Protein AF-A0A2A2PWR4-F1 (afdb_monomer_lite)

Structure (mmCIF, N/CA/C/O backbone):
data_AF-A0A2A2PWR4-F1
#
_entry.id   AF-A0A2A2PWR4-F1
#
loop_
_atom_site.group_PDB
_atom_site.id
_atom_site.type_symbol
_atom_site.label_atom_id
_atom_site.label_alt_id
_atom_site.label_comp_id
_atom_site.label_asym_id
_atom_site.label_entity_id
_atom_site.label_seq_id
_atom_site.pdbx_PDB_ins_code
_atom_site.Cartn_x
_atom_site.Cartn_y
_atom_site.Cartn_z
_atom_site.occupancy
_atom_site.B_iso_or_equiv
_atom_site.auth_seq_id
_atom_site.auth_comp_id
_atom_site.auth_asym_id
_atom_site.auth_atom_id
_atom_site.pdbx_PDB_model_num
ATOM 1 N N . MET A 1 1 ? 47.909 5.277 29.082 1.00 55.09 1 MET A N 1
ATOM 2 C CA . MET A 1 1 ? 46.905 6.034 28.297 1.00 55.09 1 MET A CA 1
ATOM 3 C C . MET A 1 1 ? 45.888 6.622 29.261 1.00 55.09 1 MET A C 1
ATOM 5 O O . MET A 1 1 ? 45.227 5.854 29.955 1.00 55.09 1 MET A O 1
ATOM 9 N N . ASP A 1 2 ? 45.837 7.948 29.361 1.00 70.75 2 ASP A N 1
ATOM 10 C CA . ASP A 1 2 ? 45.059 8.662 30.377 1.00 70.75 2 ASP A CA 1
ATOM 11 C C . ASP A 1 2 ? 43.539 8.445 30.198 1.00 70.75 2 ASP A C 1
ATOM 13 O O . ASP A 1 2 ? 43.036 8.308 29.076 1.00 70.75 2 ASP A O 1
ATOM 17 N N . ARG A 1 3 ? 42.789 8.383 31.306 1.00 67.62 3 ARG A N 1
ATOM 18 C CA . ARG A 1 3 ? 41.340 8.087 31.333 1.00 67.62 3 ARG A CA 1
ATOM 19 C C . ARG A 1 3 ? 40.550 9.124 30.524 1.00 67.62 3 ARG A C 1
ATOM 21 O O . ARG A 1 3 ? 39.576 8.781 29.856 1.00 67.62 3 ARG A O 1
ATOM 28 N N . LYS A 1 4 ? 41.042 10.369 30.500 1.00 65.88 4 LYS A N 1
ATOM 29 C CA . LYS A 1 4 ? 40.524 11.474 29.678 1.00 65.88 4 LYS A CA 1
ATOM 30 C C . LYS A 1 4 ? 40.674 11.219 28.174 1.00 65.88 4 LYS A C 1
ATOM 32 O O . LYS A 1 4 ? 39.777 11.569 27.411 1.00 65.88 4 LYS A O 1
ATOM 37 N N . THR A 1 5 ? 41.759 10.580 27.737 1.00 68.81 5 THR A N 1
ATOM 38 C CA . THR A 1 5 ? 42.007 10.276 26.317 1.00 68.81 5 THR A CA 1
ATOM 39 C C . THR A 1 5 ? 41.080 9.169 25.813 1.00 68.81 5 THR A C 1
ATOM 41 O O . THR A 1 5 ? 40.539 9.281 24.717 1.00 68.81 5 THR A O 1
ATOM 44 N N . LYS A 1 6 ? 40.814 8.144 26.638 1.00 67.56 6 LYS A N 1
ATOM 45 C CA . LYS A 1 6 ? 39.838 7.081 26.326 1.00 67.56 6 LYS A CA 1
ATOM 46 C C . LYS A 1 6 ? 38.408 7.617 26.216 1.00 67.56 6 LYS A C 1
ATOM 48 O O . LYS A 1 6 ? 37.675 7.203 25.326 1.00 67.56 6 LYS A O 1
ATOM 53 N N . PHE A 1 7 ? 38.032 8.564 27.077 1.00 72.44 7 PHE A N 1
ATOM 54 C CA . PHE A 1 7 ? 36.704 9.185 27.045 1.00 72.44 7 PHE A CA 1
ATOM 55 C C . PHE A 1 7 ? 36.505 10.061 25.798 1.00 72.44 7 PHE A C 1
ATOM 57 O O . PHE A 1 7 ? 35.487 9.950 25.123 1.00 72.44 7 PHE A O 1
ATOM 64 N N . LYS A 1 8 ? 37.511 10.865 25.424 1.00 72.62 8 LYS A N 1
ATOM 65 C CA . LYS A 1 8 ? 37.483 11.669 24.188 1.00 72.62 8 LYS A CA 1
ATOM 66 C C . LYS A 1 8 ? 37.430 10.803 22.927 1.00 72.62 8 LYS A C 1
ATOM 68 O O . LYS A 1 8 ? 36.664 11.110 22.020 1.00 72.62 8 LYS A O 1
ATOM 73 N N . ALA A 1 9 ? 38.194 9.710 22.892 1.00 73.00 9 ALA A N 1
ATOM 74 C CA . ALA A 1 9 ? 38.147 8.749 21.792 1.00 73.00 9 ALA A CA 1
ATOM 75 C C . ALA A 1 9 ? 36.782 8.044 21.707 1.00 73.00 9 ALA A C 1
ATOM 77 O O . ALA A 1 9 ? 36.242 7.907 20.615 1.00 73.00 9 ALA A O 1
ATOM 78 N N . GLY A 1 10 ? 36.186 7.673 22.847 1.00 71.88 10 GLY A N 1
ATOM 79 C CA . GLY A 1 10 ? 34.841 7.094 22.910 1.00 71.88 10 GLY A CA 1
ATOM 80 C C . GLY A 1 10 ? 33.745 8.052 22.433 1.00 71.88 10 GLY A C 1
ATOM 81 O O . GLY A 1 10 ? 32.892 7.646 21.649 1.00 71.88 10 GLY A O 1
ATOM 82 N N . CYS A 1 11 ? 33.797 9.330 22.825 1.00 77.06 11 CYS A N 1
ATOM 83 C CA . CYS A 1 11 ? 32.886 10.358 22.308 1.00 77.06 11 CYS A CA 1
ATOM 84 C C . CYS A 1 11 ? 33.075 10.603 20.806 1.00 77.06 11 CYS A C 1
ATOM 86 O O . CYS A 1 11 ? 32.087 10.751 20.095 1.00 77.06 11 CYS A O 1
ATOM 88 N N . GLY A 1 12 ? 34.319 10.613 20.314 1.00 72.31 12 GLY A N 1
ATOM 89 C CA . GLY A 1 12 ? 34.607 10.744 18.884 1.00 72.31 12 GLY A CA 1
ATOM 90 C C . GLY A 1 12 ? 34.059 9.570 18.072 1.00 72.31 12 GLY A C 1
ATOM 91 O O . GLY A 1 12 ? 33.421 9.778 17.044 1.00 72.31 12 GLY A O 1
ATOM 92 N N . LEU A 1 13 ? 34.227 8.342 18.569 1.00 77.31 13 LEU A N 1
ATOM 93 C CA . LEU A 1 13 ? 33.687 7.147 17.923 1.00 77.31 13 LEU A CA 1
ATOM 94 C C . LEU A 1 13 ? 32.150 7.168 17.913 1.00 77.31 13 LEU A C 1
ATOM 96 O O . LEU A 1 13 ? 31.539 6.992 16.864 1.00 77.31 13 LEU A O 1
ATOM 100 N N . LEU A 1 14 ? 31.523 7.453 19.060 1.00 81.31 14 LEU A N 1
ATOM 101 C CA . LEU A 1 14 ? 30.065 7.575 19.172 1.00 81.31 14 LEU A CA 1
ATOM 102 C C . LEU A 1 14 ? 29.501 8.669 18.264 1.00 81.31 14 LEU A C 1
ATOM 104 O O . LEU A 1 14 ? 28.438 8.475 17.683 1.00 81.31 14 LEU A O 1
ATOM 108 N N . ALA A 1 15 ? 30.207 9.789 18.101 1.00 80.12 15 ALA A N 1
ATOM 109 C CA . ALA A 1 15 ? 29.786 10.855 17.201 1.00 80.12 15 ALA A CA 1
ATOM 110 C C . ALA A 1 15 ? 29.808 10.405 15.732 1.00 80.12 15 ALA A C 1
ATOM 112 O O . ALA A 1 15 ? 28.840 10.641 15.011 1.00 80.12 15 ALA A O 1
ATOM 113 N N . VAL A 1 16 ? 30.863 9.713 15.287 1.00 82.69 16 VAL A N 1
ATOM 114 C CA . VAL A 1 16 ? 30.974 9.232 13.898 1.00 82.69 16 VAL A CA 1
ATOM 115 C C . VAL A 1 16 ? 29.938 8.145 13.604 1.00 82.69 16 VAL A C 1
ATOM 117 O O . VAL A 1 16 ? 29.199 8.253 12.627 1.00 82.69 16 VAL A O 1
ATOM 120 N N . PHE A 1 17 ? 29.820 7.136 14.471 1.00 84.62 17 PHE A N 1
ATOM 121 C CA . PHE A 1 17 ? 28.835 6.065 14.292 1.00 84.62 17 PHE A CA 1
ATOM 122 C C . PHE A 1 17 ? 27.397 6.565 14.453 1.00 84.62 17 PHE A C 1
ATOM 124 O O . PHE A 1 17 ? 26.527 6.173 13.679 1.00 84.62 17 PHE A O 1
ATOM 131 N N . GLY A 1 18 ? 27.145 7.471 15.400 1.00 85.50 18 GLY A N 1
ATOM 132 C CA . GLY A 1 18 ? 25.836 8.093 15.589 1.00 85.50 18 GLY A CA 1
ATOM 133 C C . GLY A 1 18 ? 25.413 8.925 14.380 1.00 85.50 18 GLY A C 1
ATOM 134 O O . GLY A 1 18 ? 24.279 8.808 13.924 1.00 85.50 18 GLY A O 1
ATOM 135 N N . THR A 1 19 ? 26.337 9.700 13.804 1.00 88.94 19 THR A N 1
ATOM 136 C CA . THR A 1 19 ? 26.070 10.482 12.586 1.00 88.94 19 THR A CA 1
ATOM 137 C C . THR A 1 19 ? 25.827 9.569 11.386 1.00 88.94 19 THR A C 1
ATOM 139 O O . THR A 1 19 ? 24.875 9.789 10.642 1.00 88.94 19 THR A O 1
ATOM 142 N N . GLY A 1 20 ? 26.625 8.508 11.221 1.00 86.44 20 GLY A N 1
ATOM 143 C CA . GLY A 1 20 ? 26.423 7.515 10.162 1.00 86.44 20 GLY A CA 1
ATOM 144 C C . GLY A 1 20 ? 25.078 6.790 10.277 1.00 86.44 20 GLY A C 1
ATOM 145 O O . GLY A 1 20 ? 24.372 6.645 9.282 1.00 86.44 20 GLY A O 1
ATOM 146 N N . PHE A 1 21 ? 24.679 6.400 11.491 1.00 89.81 21 PHE A N 1
ATOM 147 C CA . PHE A 1 21 ? 23.380 5.773 11.740 1.00 89.81 21 PHE A CA 1
ATOM 148 C C . PHE A 1 21 ? 22.216 6.729 11.462 1.00 89.81 21 PHE A C 1
ATOM 150 O O . PHE A 1 21 ? 21.248 6.337 10.818 1.00 89.81 21 PHE A O 1
ATOM 157 N N . LEU A 1 22 ? 22.318 7.992 11.889 1.00 89.44 22 LEU A N 1
ATOM 158 C CA . LEU A 1 22 ? 21.319 9.018 11.580 1.00 89.44 22 LEU A CA 1
ATOM 159 C C . LEU A 1 22 ? 21.202 9.258 10.073 1.00 89.44 22 LEU A C 1
ATOM 161 O O . LEU A 1 22 ? 20.091 9.273 9.553 1.00 89.44 22 LEU A O 1
ATOM 165 N N . ALA A 1 23 ? 22.323 9.385 9.362 1.00 89.81 23 ALA A N 1
ATOM 166 C CA . ALA A 1 23 ? 22.324 9.561 7.912 1.00 89.81 23 ALA A CA 1
ATOM 167 C C . ALA A 1 23 ? 21.701 8.354 7.190 1.00 89.81 23 ALA A C 1
ATOM 169 O O . ALA A 1 23 ? 20.852 8.532 6.318 1.00 89.81 23 ALA A O 1
ATOM 170 N N . GLY A 1 24 ? 22.058 7.130 7.595 1.00 90.25 24 GLY A N 1
ATOM 171 C CA . GLY A 1 24 ? 21.460 5.903 7.065 1.00 90.25 24 GLY A CA 1
ATOM 172 C C . GLY A 1 24 ? 19.965 5.792 7.370 1.00 90.25 24 GLY A C 1
ATOM 173 O O . GLY A 1 24 ? 19.182 5.447 6.490 1.00 90.25 24 GLY A O 1
ATOM 174 N N . GLY A 1 25 ? 19.548 6.147 8.588 1.00 90.19 25 GLY A N 1
ATOM 175 C CA . GLY A 1 25 ? 18.144 6.169 8.995 1.00 90.19 25 GLY A CA 1
ATOM 176 C C . GLY A 1 25 ? 17.317 7.187 8.209 1.00 90.19 25 GLY A C 1
ATOM 177 O O . GLY A 1 25 ? 16.218 6.865 7.768 1.00 90.19 25 GLY A O 1
ATOM 178 N N . VAL A 1 26 ? 17.857 8.386 7.968 1.00 88.81 26 VAL A N 1
ATOM 179 C CA . VAL A 1 26 ? 17.211 9.412 7.133 1.00 88.81 26 VAL A CA 1
ATOM 180 C C . VAL A 1 26 ? 17.121 8.953 5.679 1.00 88.81 26 VAL A C 1
ATOM 182 O O . VAL A 1 26 ? 16.059 9.076 5.076 1.00 88.81 26 VAL A O 1
ATOM 185 N N . ALA A 1 27 ? 18.187 8.377 5.119 1.00 86.62 27 ALA A N 1
ATOM 186 C CA . ALA A 1 27 ? 18.167 7.848 3.758 1.00 86.62 27 ALA A CA 1
ATOM 187 C C . ALA A 1 27 ? 17.132 6.722 3.597 1.00 86.62 27 ALA A C 1
ATOM 189 O O . ALA A 1 27 ? 16.343 6.745 2.654 1.00 86.62 27 ALA A O 1
ATOM 190 N N . LEU A 1 28 ? 17.075 5.783 4.548 1.00 87.44 28 LEU A N 1
ATOM 191 C CA . LEU A 1 28 ? 16.068 4.722 4.564 1.00 87.44 28 LEU A CA 1
ATOM 192 C C . LEU A 1 28 ? 14.654 5.295 4.713 1.00 87.44 28 LEU A C 1
ATOM 194 O O . LEU A 1 28 ? 13.747 4.868 4.009 1.00 87.44 28 LEU A O 1
ATOM 198 N N . PHE A 1 29 ? 14.454 6.280 5.587 1.00 84.94 29 PHE A N 1
ATOM 199 C CA . PHE A 1 29 ? 13.162 6.943 5.745 1.00 84.94 29 PHE A CA 1
ATOM 200 C C . PHE A 1 29 ? 12.711 7.624 4.448 1.00 84.94 29 PHE A C 1
ATOM 202 O O . PHE A 1 29 ? 11.576 7.428 4.025 1.00 84.94 29 PHE A O 1
ATOM 209 N N . LEU A 1 30 ? 13.598 8.364 3.779 1.00 82.56 30 LEU A N 1
ATOM 210 C CA . LEU A 1 30 ? 13.306 8.995 2.490 1.00 82.56 30 LEU A CA 1
ATOM 211 C C . LEU A 1 30 ? 13.015 7.958 1.400 1.00 82.56 30 LEU A C 1
ATOM 213 O O . LEU A 1 30 ? 12.085 8.145 0.621 1.00 82.56 30 LEU A O 1
ATOM 217 N N . PHE A 1 31 ? 13.758 6.850 1.373 1.00 79.38 31 PHE A N 1
ATOM 218 C CA . PHE A 1 31 ? 13.494 5.726 0.477 1.00 79.38 31 PHE A CA 1
ATOM 219 C C . PHE A 1 31 ? 12.095 5.148 0.713 1.00 79.38 31 PHE A C 1
ATOM 221 O O . PHE A 1 31 ? 11.316 5.030 -0.227 1.00 79.38 31 PHE A O 1
ATOM 228 N N . LEU A 1 32 ? 11.737 4.851 1.966 1.00 74.69 32 LEU A N 1
ATOM 229 C CA . LEU A 1 32 ? 10.427 4.299 2.315 1.00 74.69 32 LEU A CA 1
ATOM 230 C C . LEU A 1 32 ? 9.301 5.288 1.984 1.00 74.69 32 LEU A C 1
ATOM 232 O O . LEU A 1 32 ? 8.323 4.906 1.353 1.00 74.69 32 LEU A O 1
ATOM 236 N N . VAL A 1 33 ? 9.446 6.564 2.343 1.00 74.69 33 VAL A N 1
ATOM 237 C CA . VAL A 1 33 ? 8.424 7.595 2.097 1.00 74.69 33 VAL A CA 1
ATOM 238 C C . VAL A 1 33 ? 8.297 7.955 0.621 1.00 74.69 33 VAL A C 1
ATOM 240 O O . VAL A 1 33 ? 7.236 8.413 0.228 1.00 74.69 33 VAL A O 1
ATOM 243 N N . ARG A 1 34 ? 9.322 7.762 -0.213 1.00 67.56 34 ARG A N 1
ATOM 244 C CA . ARG A 1 34 ? 9.232 8.063 -1.649 1.00 67.56 34 ARG A CA 1
ATOM 245 C C . ARG A 1 34 ? 8.814 6.849 -2.472 1.00 67.56 34 ARG A C 1
ATOM 247 O O . ARG A 1 34 ? 7.925 6.956 -3.304 1.00 67.56 34 ARG A O 1
ATOM 254 N N . ILE A 1 35 ? 9.418 5.689 -2.231 1.00 63.78 35 ILE A N 1
ATOM 255 C CA . ILE A 1 35 ? 9.222 4.503 -3.074 1.00 63.78 35 ILE A CA 1
ATOM 256 C C . ILE A 1 35 ? 7.956 3.740 -2.702 1.00 63.78 35 ILE A C 1
ATOM 258 O O . ILE A 1 35 ? 7.261 3.275 -3.600 1.00 63.78 35 ILE A O 1
ATOM 262 N N . ILE A 1 36 ? 7.601 3.643 -1.415 1.00 61.00 36 ILE A N 1
ATOM 263 C CA . ILE A 1 36 ? 6.361 2.956 -1.023 1.00 61.00 36 ILE A CA 1
ATOM 264 C C . ILE A 1 36 ? 5.134 3.626 -1.651 1.00 61.00 36 ILE A C 1
ATOM 266 O O . ILE A 1 36 ? 4.361 2.906 -2.278 1.00 61.00 36 ILE A O 1
ATOM 270 N N . PRO A 1 37 ? 4.936 4.958 -1.579 1.00 58.75 37 PRO A N 1
ATOM 271 C CA . PRO A 1 37 ? 3.790 5.568 -2.236 1.00 58.75 37 PRO A CA 1
ATOM 272 C C . PRO A 1 37 ? 3.861 5.514 -3.758 1.00 58.75 37 PRO A C 1
ATOM 274 O O . PRO A 1 37 ? 2.801 5.415 -4.347 1.00 58.75 37 PRO A O 1
ATOM 277 N N . LEU A 1 38 ? 5.028 5.478 -4.410 1.00 57.91 38 LEU A N 1
ATOM 278 C CA . LEU A 1 38 ? 5.096 5.199 -5.858 1.00 57.91 38 LEU A CA 1
ATOM 279 C C . LEU A 1 38 ? 4.640 3.760 -6.163 1.00 57.91 38 LEU A C 1
ATOM 281 O O . LEU A 1 38 ? 3.834 3.515 -7.056 1.00 57.91 38 LEU A O 1
ATOM 285 N N . SER A 1 39 ? 5.036 2.805 -5.317 1.00 50.94 39 SER A N 1
ATOM 286 C CA . SER A 1 39 ? 4.563 1.417 -5.368 1.00 50.94 39 SER A CA 1
ATOM 287 C C . SER A 1 39 ? 3.122 1.222 -4.872 1.00 50.94 39 SER A C 1
ATOM 289 O O . SER A 1 39 ? 2.611 0.107 -4.921 1.00 50.94 39 SER A O 1
ATOM 291 N N . GLU A 1 40 ? 2.442 2.263 -4.381 1.00 54.56 40 GLU A N 1
ATOM 292 C CA . GLU A 1 40 ? 1.028 2.234 -3.971 1.00 54.56 40 GLU A CA 1
ATOM 293 C C . GLU A 1 40 ? 0.139 3.157 -4.826 1.00 54.56 40 GLU A C 1
ATOM 295 O O . GLU A 1 40 ? -1.048 2.872 -5.001 1.00 54.56 40 GLU A O 1
ATOM 300 N N . GLY A 1 41 ? 0.723 4.190 -5.430 1.00 58.28 41 GLY A N 1
ATOM 301 C CA . GLY A 1 41 ? 0.146 5.218 -6.290 1.00 58.28 41 GLY A CA 1
ATOM 302 C C . GLY A 1 41 ? 0.319 4.869 -7.760 1.00 58.28 41 GLY A C 1
ATOM 303 O O . GLY A 1 41 ? 0.895 5.626 -8.529 1.00 58.28 41 GLY A O 1
ATOM 304 N N . TRP A 1 42 ? -0.226 3.721 -8.164 1.00 62.44 42 TRP A N 1
ATOM 305 C CA . TRP A 1 42 ? -0.160 3.170 -9.530 1.00 62.44 42 TRP A CA 1
ATOM 306 C C . TRP A 1 42 ? -0.930 4.017 -10.561 1.00 62.44 42 TRP A C 1
ATOM 308 O O . TRP A 1 42 ? -1.048 3.628 -11.717 1.00 62.44 42 TRP A O 1
ATOM 318 N N . ARG A 1 43 ? -1.519 5.131 -10.114 1.00 65.19 43 ARG A N 1
ATOM 319 C CA . ARG A 1 43 ? -2.339 6.040 -10.911 1.00 65.19 43 ARG A CA 1
ATOM 320 C C . ARG A 1 43 ? -1.491 7.045 -11.684 1.00 65.19 43 ARG A C 1
ATOM 322 O O . ARG A 1 43 ? -1.904 7.478 -12.753 1.00 65.19 43 ARG A O 1
ATOM 329 N N . ASP A 1 44 ? -0.348 7.427 -11.127 1.00 77.50 44 ASP A N 1
ATOM 330 C CA . ASP A 1 44 ? 0.460 8.512 -11.666 1.00 77.50 44 ASP A CA 1
ATOM 331 C C . ASP A 1 44 ? 1.401 7.973 -12.749 1.00 77.50 44 ASP A C 1
ATOM 333 O O . ASP A 1 44 ? 1.899 6.849 -12.645 1.00 77.50 44 ASP A O 1
ATOM 337 N N . GLU A 1 45 ? 1.653 8.769 -13.790 1.00 81.88 45 GLU A N 1
ATOM 338 C CA . GLU A 1 45 ? 2.517 8.353 -14.905 1.00 81.88 45 GLU A CA 1
ATOM 339 C C . GLU A 1 45 ? 3.931 7.979 -14.434 1.00 81.88 45 GLU A C 1
ATOM 341 O O . GLU A 1 45 ? 4.494 7.016 -14.936 1.00 81.88 45 GLU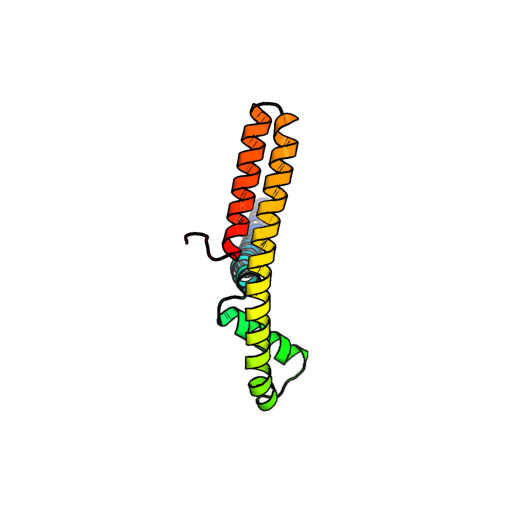 A O 1
ATOM 346 N N . GLU A 1 46 ? 4.466 8.631 -13.391 1.00 81.88 46 GLU A N 1
ATOM 347 C CA . GLU A 1 46 ? 5.762 8.262 -12.784 1.00 81.88 46 GLU A CA 1
ATOM 348 C C . GLU A 1 46 ? 5.775 6.802 -12.294 1.00 81.88 46 GLU A C 1
ATOM 350 O O . GLU A 1 46 ? 6.763 6.089 -12.463 1.00 81.88 46 GLU A O 1
ATOM 355 N N . SER A 1 47 ? 4.663 6.321 -11.734 1.00 80.75 47 SER A N 1
ATOM 356 C CA . SER A 1 47 ? 4.540 4.941 -11.259 1.00 80.75 47 SER A CA 1
ATOM 357 C C . SER A 1 47 ? 4.366 3.946 -12.405 1.00 80.75 47 SER A C 1
ATOM 359 O O . SER A 1 47 ? 4.864 2.824 -12.317 1.00 80.75 47 SER A O 1
ATOM 361 N N . LYS A 1 48 ? 3.668 4.334 -13.481 1.00 87.50 48 LYS A N 1
ATOM 362 C CA . LYS A 1 48 ? 3.531 3.494 -14.680 1.00 87.50 48 LYS A CA 1
ATOM 363 C C . LYS A 1 48 ? 4.873 3.333 -15.387 1.00 87.50 48 LYS A C 1
ATOM 365 O O . LYS A 1 48 ? 5.262 2.208 -15.689 1.00 87.50 48 LYS A O 1
ATOM 370 N N . GLU A 1 49 ? 5.610 4.429 -15.539 1.00 90.44 49 GLU A N 1
ATOM 371 C CA . GLU A 1 49 ? 6.966 4.434 -16.087 1.00 90.44 49 GLU A CA 1
ATOM 372 C C . GLU A 1 49 ? 7.920 3.608 -15.219 1.00 90.44 49 GLU A C 1
ATOM 374 O O . GLU A 1 49 ? 8.619 2.747 -15.741 1.00 90.44 49 GLU A O 1
ATOM 379 N N . PHE A 1 50 ? 7.861 3.736 -13.887 1.00 88.25 50 PHE A N 1
ATOM 380 C CA . PHE A 1 50 ? 8.648 2.885 -12.987 1.00 88.25 50 PHE A CA 1
ATOM 381 C C . PHE A 1 50 ? 8.395 1.384 -13.211 1.00 88.25 50 PHE A C 1
ATOM 383 O O . PHE A 1 50 ? 9.333 0.585 -13.213 1.00 88.25 50 PHE A O 1
ATOM 390 N N . VAL A 1 51 ? 7.134 0.976 -13.398 1.00 88.19 51 VAL A N 1
ATOM 391 C CA . VAL A 1 51 ? 6.789 -0.426 -13.681 1.00 88.19 51 VAL A CA 1
ATOM 392 C C . VAL A 1 51 ? 7.297 -0.848 -15.060 1.00 88.19 51 VAL A C 1
ATOM 394 O O . VAL A 1 51 ? 7.851 -1.941 -15.184 1.00 88.19 51 VAL A O 1
ATOM 397 N N . THR A 1 52 ? 7.136 0.002 -16.075 1.00 91.56 52 THR A N 1
ATOM 398 C CA . THR A 1 52 ? 7.642 -0.243 -17.431 1.00 91.56 52 THR A CA 1
ATOM 399 C C . THR A 1 52 ? 9.161 -0.422 -17.425 1.00 91.56 52 THR A C 1
ATOM 401 O O . THR A 1 52 ? 9.650 -1.428 -17.938 1.00 91.56 52 THR A O 1
ATOM 404 N N . ASP A 1 53 ? 9.902 0.469 -16.766 1.00 91.50 53 ASP A N 1
ATOM 405 C CA . ASP A 1 53 ? 11.358 0.391 -16.619 1.00 91.50 53 ASP A CA 1
ATOM 406 C C . ASP A 1 53 ? 11.783 -0.860 -15.852 1.00 91.50 53 ASP A C 1
ATOM 408 O O . ASP A 1 53 ? 12.732 -1.550 -16.231 1.00 91.50 53 ASP A O 1
ATOM 412 N N . HIS A 1 54 ? 11.082 -1.189 -14.766 1.00 89.75 54 HIS A N 1
ATOM 413 C CA . HIS A 1 54 ? 11.380 -2.386 -13.992 1.00 89.75 54 HIS A CA 1
ATOM 414 C C . HIS A 1 54 ? 11.209 -3.656 -14.836 1.00 89.75 54 HIS A C 1
ATOM 416 O O . HIS A 1 54 ? 12.104 -4.498 -14.856 1.00 89.75 54 HIS A O 1
ATOM 422 N N . LEU A 1 55 ? 10.097 -3.780 -15.566 1.00 91.44 55 LEU A N 1
ATOM 423 C CA . LEU A 1 55 ? 9.843 -4.922 -16.447 1.00 91.44 55 LEU A CA 1
ATOM 424 C C . LEU A 1 55 ? 10.828 -4.976 -17.614 1.00 91.44 55 LEU A C 1
ATOM 426 O O . LEU A 1 55 ? 11.316 -6.056 -17.936 1.00 91.44 55 LEU A O 1
ATOM 430 N N . SER A 1 56 ? 11.150 -3.824 -18.204 1.00 95.25 56 SER A N 1
ATOM 431 C CA . SER A 1 56 ? 12.143 -3.710 -19.270 1.00 95.25 56 SER A CA 1
ATOM 432 C C . SER A 1 56 ? 13.501 -4.258 -18.830 1.00 95.25 56 SER A C 1
ATOM 434 O O . SER A 1 56 ? 14.056 -5.132 -19.491 1.00 95.25 56 SER A O 1
ATOM 436 N N . ASN A 1 57 ? 13.975 -3.834 -17.655 1.00 93.75 57 ASN A N 1
ATOM 437 C CA . ASN A 1 57 ? 15.244 -4.288 -17.087 1.00 93.75 57 ASN A CA 1
ATOM 438 C C . ASN A 1 57 ? 15.231 -5.768 -16.677 1.00 93.75 57 ASN A C 1
ATOM 440 O O . ASN A 1 57 ? 16.262 -6.426 -16.732 1.00 93.75 57 ASN A O 1
ATOM 444 N N . GLN A 1 58 ? 14.097 -6.304 -16.216 1.00 95.00 58 GLN A N 1
ATOM 445 C CA . GLN A 1 58 ? 13.999 -7.720 -15.832 1.00 95.00 58 GLN A CA 1
ATOM 446 C C . GLN A 1 58 ? 13.943 -8.666 -17.038 1.00 95.00 58 GLN A C 1
ATOM 448 O O . GLN A 1 58 ? 14.273 -9.842 -16.903 1.00 95.00 58 GLN A O 1
ATOM 453 N N . LEU A 1 59 ? 13.481 -8.173 -18.188 1.00 95.06 59 LEU A N 1
ATOM 454 C CA . LEU A 1 59 ? 13.267 -8.966 -19.399 1.00 95.06 59 LEU A CA 1
ATOM 455 C C . LEU A 1 59 ? 14.246 -8.621 -20.530 1.00 95.06 59 LEU A C 1
ATOM 457 O O . LEU A 1 59 ? 14.091 -9.158 -21.625 1.00 95.06 59 LEU A O 1
ATOM 461 N N . ASP A 1 60 ? 15.214 -7.737 -20.274 1.00 96.06 60 ASP A N 1
ATOM 462 C CA . ASP A 1 60 ? 16.189 -7.233 -21.248 1.00 96.06 60 ASP A CA 1
ATOM 463 C C . ASP A 1 60 ? 15.525 -6.779 -22.565 1.00 96.06 60 ASP A C 1
ATOM 465 O O . ASP A 1 60 ? 15.920 -7.174 -23.667 1.00 96.06 60 ASP A O 1
ATOM 469 N N . LEU A 1 61 ? 14.461 -5.974 -22.461 1.00 95.44 61 LEU A N 1
ATOM 470 C CA . LEU A 1 61 ? 13.715 -5.513 -23.634 1.00 95.44 61 LEU A CA 1
ATOM 471 C C . LEU A 1 61 ? 14.518 -4.480 -24.438 1.00 95.44 61 LEU A C 1
ATOM 473 O O . LEU A 1 61 ? 15.113 -3.560 -23.885 1.00 95.44 61 LEU A O 1
ATOM 477 N N . SER A 1 62 ? 14.478 -4.589 -25.768 1.00 96.69 62 SER A N 1
ATOM 478 C CA . SER A 1 62 ? 14.983 -3.540 -26.668 1.00 96.69 62 SER A CA 1
ATOM 479 C C . SER A 1 62 ? 14.042 -2.335 -26.725 1.00 96.69 62 SER A C 1
ATOM 481 O O . SER A 1 62 ? 12.835 -2.487 -26.544 1.00 96.69 62 SER A O 1
ATOM 483 N N . ASP A 1 63 ? 14.553 -1.161 -27.101 1.00 95.50 63 ASP A N 1
ATOM 484 C CA . ASP A 1 63 ? 13.752 0.067 -27.251 1.00 95.50 63 ASP A CA 1
ATOM 485 C C . ASP A 1 63 ? 12.510 -0.135 -28.135 1.00 95.50 63 ASP A C 1
ATOM 487 O O . ASP A 1 63 ? 11.406 0.291 -27.801 1.00 95.50 63 ASP A O 1
ATOM 491 N N . ALA A 1 64 ? 12.656 -0.874 -29.239 1.00 96.31 64 ALA A N 1
ATOM 492 C CA . ALA A 1 64 ? 11.544 -1.180 -30.138 1.00 96.31 64 ALA A CA 1
ATOM 493 C C . ALA A 1 64 ? 10.474 -2.083 -29.496 1.00 96.31 64 ALA A C 1
ATOM 495 O O . ALA A 1 64 ? 9.301 -2.005 -29.867 1.00 96.31 64 ALA A O 1
ATOM 496 N N . GLN A 1 65 ? 10.861 -2.956 -28.561 1.00 96.56 65 GLN A N 1
ATOM 497 C CA . GLN A 1 65 ? 9.923 -3.757 -27.771 1.00 96.56 65 GLN A CA 1
ATOM 498 C C . GLN A 1 65 ? 9.280 -2.911 -26.674 1.00 96.56 65 GLN A C 1
ATOM 500 O O . GLN A 1 65 ? 8.069 -3.011 -26.502 1.00 96.56 65 GLN A O 1
ATOM 505 N N . ILE A 1 66 ? 10.052 -2.056 -25.991 1.00 96.19 66 ILE A N 1
ATOM 506 C CA . ILE A 1 66 ? 9.559 -1.134 -24.958 1.00 96.19 66 ILE A CA 1
ATOM 507 C C . ILE A 1 66 ? 8.422 -0.277 -25.517 1.00 96.19 66 ILE A C 1
ATOM 509 O O . ILE A 1 66 ? 7.345 -0.247 -24.929 1.00 96.19 66 ILE A O 1
ATOM 513 N N . GLU A 1 67 ? 8.605 0.329 -26.691 1.00 95.81 67 GLU A N 1
ATOM 514 C CA . GLU A 1 67 ? 7.572 1.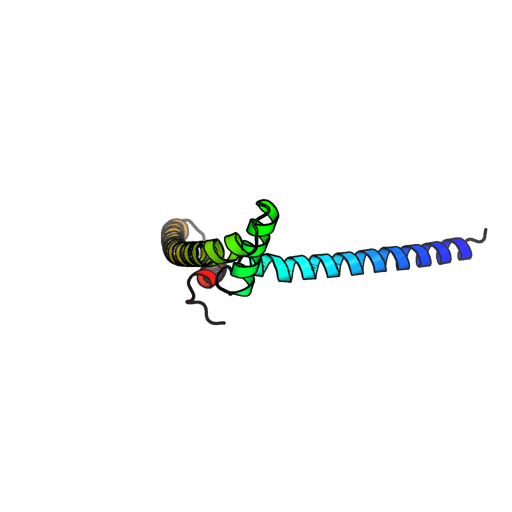162 -27.322 1.00 95.81 67 GLU A CA 1
ATOM 515 C C . GLU A 1 67 ? 6.274 0.400 -27.633 1.00 95.81 67 GLU A C 1
ATOM 517 O O . GLU A 1 67 ? 5.185 0.970 -27.582 1.00 95.81 67 GLU A O 1
ATOM 522 N N . GLN A 1 68 ? 6.357 -0.906 -27.896 1.00 95.38 68 GLN A N 1
ATOM 523 C CA . GLN A 1 68 ? 5.179 -1.744 -28.132 1.00 95.38 68 GLN A CA 1
ATOM 524 C C . GLN A 1 68 ? 4.509 -2.201 -26.831 1.00 95.38 68 GLN A C 1
ATOM 526 O O . GLN A 1 68 ? 3.280 -2.267 -26.767 1.00 95.38 68 GLN A O 1
ATOM 531 N N . VAL A 1 69 ? 5.286 -2.526 -25.792 1.00 93.69 69 VAL A N 1
ATOM 532 C CA . VAL A 1 69 ? 4.735 -3.052 -24.532 1.00 93.69 69 VAL A CA 1
ATOM 533 C C . VAL A 1 69 ? 4.282 -1.959 -23.572 1.00 93.69 69 VAL A C 1
ATOM 535 O O . VAL A 1 69 ? 3.346 -2.196 -22.813 1.00 93.69 69 VAL A O 1
ATOM 538 N N . ARG A 1 70 ? 4.878 -0.761 -23.622 1.00 94.94 70 ARG A N 1
ATOM 539 C CA . ARG A 1 70 ? 4.526 0.389 -22.773 1.00 94.94 70 ARG A CA 1
ATOM 540 C C . ARG A 1 70 ? 3.013 0.660 -22.749 1.00 94.94 70 ARG A C 1
ATOM 542 O O . ARG A 1 70 ? 2.439 0.611 -21.660 1.00 94.94 70 ARG A O 1
ATOM 549 N N . PRO A 1 71 ? 2.313 0.861 -23.888 1.00 95.44 71 PRO A N 1
ATOM 550 C CA . PRO A 1 71 ? 0.869 1.112 -23.857 1.00 95.44 71 PRO A CA 1
ATOM 551 C C . PRO A 1 71 ? 0.063 -0.068 -23.291 1.00 95.44 71 PRO A C 1
ATOM 553 O O . PRO A 1 71 ? -0.963 0.148 -22.646 1.00 95.44 71 PRO A O 1
ATOM 556 N N . LEU A 1 72 ? 0.527 -1.310 -23.476 1.00 94.62 72 LEU A N 1
ATOM 557 C CA . LEU A 1 72 ? -0.129 -2.503 -22.929 1.00 94.62 72 LEU A CA 1
ATOM 558 C C . LEU A 1 72 ? 0.014 -2.573 -21.406 1.00 94.62 72 LEU A C 1
ATOM 560 O O . LEU A 1 72 ? -0.962 -2.842 -20.706 1.00 94.62 72 LEU A O 1
ATOM 564 N N . ILE A 1 73 ? 1.214 -2.292 -20.894 1.00 91.94 73 ILE A N 1
ATOM 565 C CA . ILE A 1 73 ? 1.491 -2.214 -19.458 1.00 91.94 73 ILE A CA 1
ATOM 566 C C . ILE A 1 73 ? 0.623 -1.118 -18.842 1.00 91.94 73 ILE A C 1
ATOM 568 O O . ILE A 1 73 ? -0.114 -1.392 -17.900 1.00 91.94 73 ILE A O 1
ATOM 572 N N . HIS A 1 74 ? 0.633 0.092 -19.406 1.00 93.44 74 HIS A N 1
ATOM 573 C CA . HIS A 1 74 ? -0.129 1.222 -18.870 1.00 93.44 74 HIS A CA 1
ATOM 574 C C . HIS A 1 74 ? -1.633 0.909 -18.838 1.00 93.44 74 HIS A C 1
ATOM 576 O O . HIS A 1 74 ? -2.264 1.069 -17.793 1.00 93.44 74 HIS A O 1
ATOM 582 N N . SER A 1 75 ? -2.182 0.350 -19.923 1.00 92.38 75 SER A N 1
ATOM 583 C CA . SER A 1 75 ? -3.585 -0.079 -19.974 1.00 92.38 75 SER A CA 1
ATOM 584 C C . SER A 1 75 ? -3.920 -1.141 -18.919 1.00 92.38 75 SER A C 1
ATOM 586 O O . SER A 1 75 ? -4.992 -1.088 -18.316 1.00 92.38 75 SER A O 1
ATOM 588 N N . ALA A 1 76 ? -3.028 -2.105 -18.673 1.00 90.31 76 ALA A N 1
ATOM 589 C CA . ALA A 1 76 ? -3.239 -3.132 -17.655 1.00 90.31 76 ALA A CA 1
ATOM 590 C C . ALA A 1 76 ? -3.200 -2.553 -16.229 1.00 90.31 76 ALA A C 1
ATOM 592 O O . ALA A 1 76 ? -3.966 -2.978 -15.358 1.00 90.31 76 ALA A O 1
ATOM 593 N N . LEU A 1 77 ? -2.325 -1.574 -15.977 1.00 89.12 77 LEU A N 1
ATOM 594 C CA . LEU A 1 77 ? -2.248 -0.872 -14.694 1.00 89.12 77 LEU A CA 1
ATOM 595 C C . LEU A 1 77 ? -3.511 -0.037 -14.440 1.00 89.12 77 LEU A C 1
ATOM 597 O O . LEU A 1 77 ? -4.039 -0.074 -13.325 1.00 89.12 77 LEU A O 1
ATOM 601 N N . ASP A 1 78 ? -4.032 0.635 -15.469 1.00 88.31 78 ASP A N 1
ATOM 602 C CA . ASP A 1 78 ? -5.289 1.387 -15.401 1.00 88.31 78 ASP A CA 1
ATOM 603 C C . ASP A 1 78 ? -6.479 0.466 -15.098 1.00 88.31 78 ASP A C 1
ATOM 605 O O . ASP A 1 78 ? -7.253 0.717 -14.171 1.00 88.31 78 ASP A O 1
ATOM 609 N N . GLU A 1 79 ? -6.590 -0.666 -15.798 1.00 88.62 79 GLU A N 1
ATOM 610 C CA . GLU A 1 79 ? -7.653 -1.639 -15.534 1.00 88.62 79 GLU A CA 1
ATOM 611 C C . GLU A 1 79 ? -7.560 -2.214 -14.112 1.00 88.62 79 GLU A C 1
ATOM 613 O O . GLU A 1 79 ? -8.563 -2.333 -13.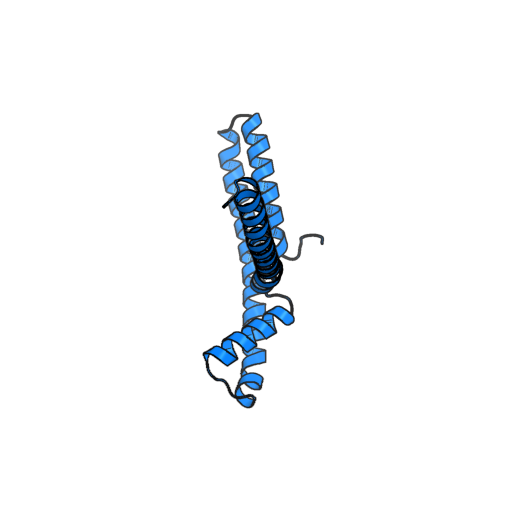398 1.00 88.62 79 GLU A O 1
ATOM 618 N N . ARG A 1 80 ? -6.344 -2.538 -13.654 1.00 86.38 80 ARG A N 1
ATOM 619 C CA . ARG A 1 80 ? -6.106 -2.990 -12.279 1.00 86.38 80 ARG A CA 1
ATOM 620 C C . ARG A 1 80 ? -6.549 -1.940 -11.262 1.00 86.38 80 ARG A C 1
ATOM 622 O O . ARG A 1 80 ? -7.075 -2.310 -10.209 1.00 86.38 80 ARG A O 1
ATOM 629 N N . TYR A 1 81 ? -6.341 -0.658 -11.549 1.00 82.50 81 TYR A N 1
ATOM 630 C CA . TYR A 1 81 ? -6.767 0.430 -10.677 1.00 82.50 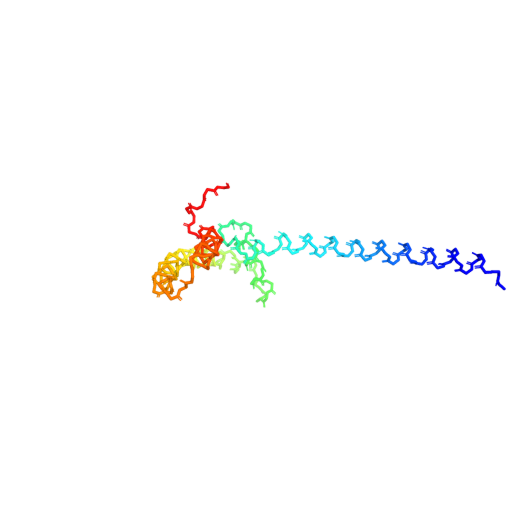81 TYR A CA 1
ATOM 631 C C . TYR A 1 81 ? -8.293 0.514 -10.583 1.00 82.50 81 TYR A C 1
ATOM 633 O O . TYR A 1 81 ? -8.824 0.516 -9.470 1.00 82.50 81 TYR A O 1
ATOM 641 N N . GLU A 1 82 ? -9.006 0.475 -11.709 1.00 85.00 82 GLU A N 1
ATOM 642 C CA . GLU A 1 82 ? -10.476 0.482 -11.709 1.00 85.00 82 GLU A CA 1
ATOM 643 C C . GLU A 1 82 ? -11.057 -0.721 -10.956 1.00 85.00 82 GLU A C 1
ATOM 645 O O . GLU A 1 82 ? -11.919 -0.567 -10.086 1.00 85.00 82 GLU A O 1
ATOM 650 N N . ARG A 1 83 ? -10.508 -1.920 -11.180 1.00 86.94 83 ARG A N 1
ATOM 651 C CA . ARG A 1 83 ? -10.902 -3.122 -10.427 1.00 86.94 83 ARG A CA 1
ATOM 652 C C . ARG A 1 83 ? -10.640 -2.971 -8.926 1.00 86.94 83 ARG A C 1
ATOM 654 O O . ARG A 1 83 ? -11.459 -3.384 -8.106 1.00 86.94 83 ARG A O 1
ATOM 661 N N . ARG A 1 84 ? -9.518 -2.352 -8.542 1.00 85.88 84 ARG A N 1
ATOM 662 C CA . ARG A 1 84 ? -9.186 -2.100 -7.133 1.00 85.88 84 ARG A CA 1
ATOM 663 C C . ARG A 1 84 ? -10.178 -1.140 -6.475 1.00 85.88 84 ARG A C 1
ATOM 665 O O . ARG A 1 84 ? -10.499 -1.357 -5.309 1.00 85.88 84 ARG A O 1
ATOM 672 N N . LYS A 1 85 ? -10.688 -0.123 -7.179 1.00 85.06 85 LYS A N 1
ATOM 673 C CA . LYS A 1 85 ? -11.727 0.776 -6.637 1.00 85.06 85 LYS A CA 1
ATOM 674 C C . LYS A 1 85 ? -13.003 0.021 -6.279 1.00 85.06 85 LYS A C 1
ATOM 676 O O . LYS A 1 85 ? -13.537 0.219 -5.185 1.00 85.06 85 LYS A O 1
ATOM 681 N N . ALA A 1 86 ? -13.461 -0.848 -7.182 1.00 88.12 86 ALA A N 1
ATOM 682 C CA . ALA A 1 86 ? -14.638 -1.681 -6.954 1.00 88.12 86 ALA A CA 1
ATOM 683 C C . ALA A 1 86 ? -14.429 -2.585 -5.730 1.00 88.12 86 ALA A C 1
ATOM 685 O O . ALA A 1 86 ? -15.191 -2.504 -4.768 1.00 88.12 86 ALA A O 1
ATOM 686 N N . TYR A 1 87 ? -13.308 -3.315 -5.698 1.00 88.81 87 TYR A N 1
ATOM 687 C CA . TYR A 1 87 ? -12.935 -4.163 -4.564 1.00 88.81 87 TYR A CA 1
ATOM 688 C C . TYR A 1 87 ? -12.894 -3.394 -3.235 1.00 88.81 87 TYR A C 1
ATOM 690 O O . TYR A 1 87 ? -13.416 -3.862 -2.230 1.00 88.81 87 TYR A O 1
ATOM 698 N N . VAL A 1 88 ? -12.272 -2.210 -3.201 1.00 90.62 88 VAL A N 1
ATOM 699 C CA . VAL A 1 88 ? -12.153 -1.423 -1.964 1.00 90.62 88 VAL A CA 1
ATOM 700 C C . VAL A 1 88 ? -13.519 -0.942 -1.477 1.00 90.62 88 VAL A C 1
ATOM 702 O O . VAL A 1 88 ? -13.779 -0.972 -0.275 1.00 90.62 88 VAL A O 1
ATOM 705 N N . THR A 1 89 ? -14.390 -0.518 -2.391 1.00 90.44 89 THR A N 1
ATOM 706 C CA . THR A 1 89 ? -15.763 -0.119 -2.056 1.00 90.44 89 THR A CA 1
ATOM 707 C C . THR A 1 89 ? -16.528 -1.279 -1.418 1.00 90.44 89 THR A C 1
ATOM 709 O O . THR A 1 89 ? -17.152 -1.106 -0.369 1.00 90.44 89 THR A O 1
ATOM 712 N N . GLU A 1 90 ? -16.426 -2.470 -2.005 1.00 94.06 90 GLU A N 1
ATOM 713 C CA . GLU A 1 90 ? -17.051 -3.690 -1.486 1.00 94.06 90 GLU A CA 1
ATOM 714 C C . GLU A 1 90 ? -16.462 -4.113 -0.131 1.00 94.06 90 GLU A C 1
ATOM 716 O O . GLU A 1 90 ? -17.214 -4.419 0.793 1.00 94.06 90 GLU A O 1
ATOM 721 N N . ASP A 1 91 ? -15.138 -4.048 0.035 1.00 94.12 91 ASP A N 1
ATOM 722 C CA . ASP A 1 91 ? -14.428 -4.354 1.288 1.00 94.12 91 ASP A CA 1
ATOM 723 C C . ASP A 1 91 ? -14.882 -3.433 2.435 1.00 94.12 91 ASP A C 1
ATOM 725 O O . ASP A 1 91 ? -15.141 -3.883 3.558 1.00 94.12 91 ASP A O 1
ATOM 729 N N . ILE A 1 92 ? -15.043 -2.133 2.153 1.00 94.94 92 ILE A N 1
ATOM 730 C CA . ILE A 1 92 ? -15.564 -1.157 3.119 1.00 94.94 92 ILE A CA 1
ATOM 731 C C . ILE A 1 92 ? -17.000 -1.505 3.521 1.00 94.94 92 ILE A C 1
ATOM 733 O O . ILE A 1 92 ? -17.315 -1.476 4.715 1.00 94.94 92 ILE A O 1
ATOM 737 N N . ALA A 1 93 ? -17.861 -1.826 2.552 1.00 95.56 93 ALA A N 1
ATOM 738 C CA . ALA A 1 93 ? -19.254 -2.178 2.809 1.00 95.56 93 ALA A CA 1
ATOM 739 C C . ALA A 1 93 ? -19.364 -3.459 3.650 1.00 95.56 93 ALA A C 1
ATOM 741 O O . ALA A 1 93 ? -20.025 -3.455 4.691 1.00 95.56 93 ALA A O 1
ATOM 742 N N . LEU A 1 94 ? -18.641 -4.512 3.259 1.00 97.06 94 LEU A N 1
ATOM 743 C CA . LEU A 1 94 ? -18.596 -5.794 3.960 1.00 97.06 94 LEU A CA 1
ATOM 744 C C . LEU A 1 94 ? -18.104 -5.631 5.404 1.00 97.06 94 LEU A C 1
ATOM 746 O O . LEU A 1 94 ? -18.710 -6.141 6.349 1.00 97.06 94 LEU A O 1
ATOM 750 N N . THR A 1 95 ? -17.024 -4.872 5.595 1.00 96.19 95 THR A N 1
ATOM 751 C CA . THR A 1 95 ? -16.470 -4.601 6.928 1.00 96.19 95 THR A CA 1
ATOM 752 C C . THR A 1 95 ? -17.434 -3.769 7.778 1.00 96.19 95 THR A C 1
ATOM 754 O O . THR A 1 95 ? -17.564 -4.007 8.980 1.00 96.19 95 THR A O 1
ATOM 757 N N . GLY A 1 96 ? -18.145 -2.815 7.170 1.00 96.75 96 GLY A N 1
ATOM 758 C CA . GLY A 1 96 ? -19.182 -2.030 7.841 1.00 96.75 96 GLY A CA 1
ATOM 759 C C . GLY A 1 96 ? -20.360 -2.887 8.310 1.00 96.75 96 GLY A C 1
ATOM 760 O O . GLY A 1 96 ? -20.824 -2.731 9.441 1.00 96.75 96 GLY A O 1
ATOM 761 N N . GLU A 1 97 ? -20.803 -3.841 7.488 1.00 97.38 97 GLU A N 1
ATOM 762 C CA . GLU A 1 97 ? -21.845 -4.801 7.863 1.00 97.38 97 GLU A CA 1
ATOM 763 C C . GLU A 1 97 ? -21.391 -5.688 9.033 1.00 97.38 97 GLU A C 1
ATOM 765 O O . GLU A 1 97 ? -22.121 -5.865 10.013 1.00 97.38 97 GLU A O 1
ATOM 770 N N . ALA A 1 98 ? -20.158 -6.199 8.974 1.00 97.56 98 ALA A N 1
ATOM 771 C CA . ALA A 1 98 ? -19.570 -6.979 10.058 1.00 97.56 98 ALA A CA 1
ATOM 772 C C . ALA A 1 98 ? -19.483 -6.167 11.361 1.00 97.56 98 ALA A C 1
ATOM 774 O O . ALA A 1 98 ? -19.848 -6.668 12.426 1.00 97.56 98 ALA A O 1
ATOM 775 N N . LEU A 1 99 ? -19.081 -4.893 11.288 1.00 97.56 99 LEU A N 1
ATOM 776 C CA . LEU A 1 99 ? -19.089 -3.994 12.441 1.00 97.56 99 LEU A CA 1
ATOM 777 C C . LEU A 1 99 ? -20.499 -3.857 13.027 1.00 97.56 99 LEU A C 1
ATOM 779 O O . LEU A 1 99 ? -20.655 -3.955 14.243 1.00 97.56 99 LEU A O 1
ATOM 783 N N . GLY A 1 100 ? -21.522 -3.686 12.185 1.00 97.25 100 GLY A N 1
ATOM 784 C CA . GLY A 1 100 ? -22.922 -3.618 12.613 1.00 97.25 100 GLY A CA 1
ATOM 785 C C . GLY A 1 100 ? -23.360 -4.833 13.437 1.00 97.25 100 GLY A C 1
ATOM 786 O O . GLY A 1 100 ? -24.070 -4.674 14.427 1.00 97.25 100 GLY A O 1
ATOM 787 N N . LYS A 1 101 ? -22.870 -6.028 13.089 1.00 97.50 101 LYS A N 1
ATOM 788 C CA . LYS A 1 101 ? -23.127 -7.279 13.828 1.00 97.50 101 LYS A CA 1
ATOM 789 C C . LYS A 1 101 ? -22.336 -7.376 15.136 1.00 97.50 101 LYS A C 1
ATOM 791 O O . LYS A 1 101 ? -22.810 -7.980 16.092 1.00 97.50 101 LYS A O 1
ATOM 796 N N . ILE A 1 102 ? -21.146 -6.780 15.192 1.00 97.31 102 ILE A N 1
ATOM 797 C CA . ILE A 1 102 ? -20.276 -6.800 16.377 1.00 97.31 102 ILE A CA 1
ATOM 798 C C . ILE A 1 102 ? -20.739 -5.784 17.429 1.00 97.31 102 ILE A C 1
ATOM 800 O O . ILE A 1 102 ? -20.689 -6.076 18.623 1.00 97.31 102 ILE A O 1
ATOM 804 N N . LEU A 1 103 ? -21.206 -4.601 17.014 1.00 97.81 103 LEU A N 1
ATOM 805 C CA . LEU A 1 103 ? -21.550 -3.497 17.920 1.00 97.81 103 LEU A CA 1
ATOM 806 C C . LEU A 1 103 ? -22.506 -3.884 19.070 1.00 97.81 103 LEU A C 1
ATOM 808 O O . LEU A 1 103 ? -22.237 -3.454 20.192 1.00 97.81 103 LEU A O 1
ATOM 812 N N . PRO A 1 104 ? -23.572 -4.685 18.871 1.00 98.19 104 PRO A N 1
ATOM 813 C CA . PRO A 1 104 ? -24.470 -5.093 19.956 1.00 98.19 104 PRO A CA 1
ATOM 814 C C . PRO A 1 104 ? -23.810 -5.943 21.050 1.00 98.19 104 PRO A C 1
ATOM 816 O O . PRO A 1 104 ? -24.319 -5.985 22.164 1.00 98.19 104 PRO A O 1
ATOM 819 N N . ILE A 1 105 ? -22.691 -6.606 20.747 1.00 98.12 105 ILE A N 1
ATOM 820 C CA . ILE A 1 105 ? -21.969 -7.504 21.665 1.00 98.12 105 ILE A CA 1
ATOM 821 C C . ILE A 1 105 ? -21.017 -6.708 22.580 1.00 98.12 105 ILE A C 1
ATOM 823 O O . ILE A 1 105 ? -20.568 -7.195 23.615 1.00 98.12 105 ILE A O 1
ATOM 827 N N . LEU A 1 106 ? -20.692 -5.472 22.199 1.00 97.50 106 LEU A N 1
ATOM 828 C CA . LEU A 1 106 ? -19.707 -4.634 22.874 1.00 97.50 106 LEU A CA 1
ATOM 829 C C . LEU A 1 106 ? -20.325 -3.778 23.988 1.00 97.50 106 LEU A C 1
ATOM 831 O O . LEU A 1 106 ? -21.504 -3.423 23.952 1.00 97.50 106 LEU A O 1
ATOM 835 N N . THR A 1 107 ? -19.499 -3.362 24.948 1.00 98.19 107 THR A N 1
ATOM 836 C CA . THR A 1 107 ? -19.868 -2.299 25.899 1.00 98.19 107 THR A CA 1
ATOM 837 C C . THR A 1 107 ? -19.920 -0.938 25.206 1.00 98.19 107 THR A C 1
ATOM 839 O O . THR A 1 107 ? -19.335 -0.753 24.138 1.00 98.19 107 THR A O 1
ATOM 842 N N . ASP A 1 108 ? -20.565 0.060 25.809 1.00 97.12 108 ASP A N 1
ATOM 843 C CA . ASP A 1 108 ? -20.714 1.377 25.172 1.00 97.12 108 ASP A CA 1
ATOM 844 C C . ASP A 1 108 ? -19.367 2.065 24.892 1.00 97.12 108 ASP A C 1
ATOM 846 O O . ASP A 1 108 ? -19.141 2.567 23.790 1.00 97.12 108 ASP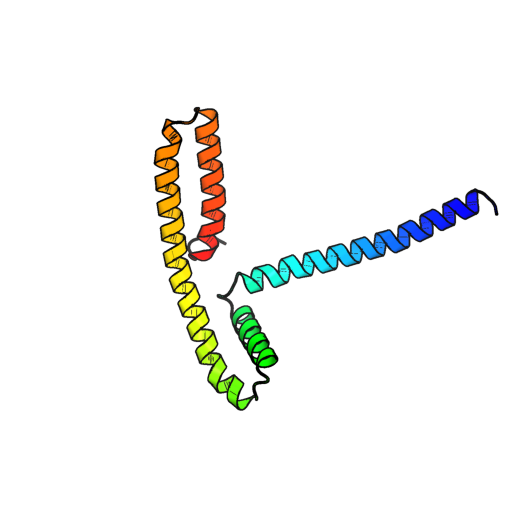 A O 1
ATOM 850 N N . THR A 1 109 ? -18.407 1.967 25.816 1.00 96.62 109 THR A N 1
ATOM 851 C CA . THR A 1 109 ? -17.034 2.454 25.594 1.00 96.62 109 THR A CA 1
ATOM 852 C C . THR A 1 109 ? -16.342 1.722 24.436 1.00 96.62 109 THR A C 1
ATOM 854 O O . THR A 1 109 ? -15.606 2.327 23.652 1.00 96.62 109 THR A O 1
ATOM 857 N N . GLN A 1 110 ? -16.567 0.412 24.298 1.00 97.44 110 GLN A N 1
ATOM 858 C CA . GLN A 1 110 ? -15.999 -0.384 23.207 1.00 97.44 110 GLN A CA 1
ATOM 859 C C . GLN A 1 110 ? -16.655 -0.066 21.860 1.00 97.44 110 GLN A C 1
ATOM 861 O O . GLN A 1 110 ? -15.944 -0.018 20.857 1.00 97.44 110 GLN A O 1
ATOM 866 N N . LYS A 1 111 ? -17.967 0.202 21.823 1.00 98.12 111 LYS A N 1
ATOM 867 C CA . LYS A 1 111 ? -18.690 0.605 20.605 1.00 98.12 111 LYS A CA 1
ATOM 868 C C . LYS A 1 111 ? -18.094 1.871 20.003 1.00 98.12 111 LYS A C 1
ATOM 870 O O . LYS A 1 111 ? -17.795 1.892 18.810 1.00 98.12 111 LYS A O 1
ATOM 875 N N . GLU A 1 112 ? -17.861 2.897 20.819 1.00 96.56 112 GLU A N 1
ATOM 876 C CA . GLU A 1 112 ? -17.266 4.148 20.338 1.00 96.56 112 GLU A CA 1
ATOM 877 C C . GLU A 1 112 ? -15.843 3.938 19.816 1.00 96.56 112 GLU A C 1
ATOM 879 O O . GLU A 1 112 ? -15.497 4.396 18.723 1.00 96.56 112 GLU A O 1
ATOM 884 N N . LYS A 1 113 ? -15.030 3.142 20.520 1.00 97.12 113 LYS A N 1
ATOM 885 C CA . LYS A 1 113 ? -13.691 2.783 20.038 1.00 97.12 113 LYS A CA 1
ATOM 886 C C . LYS A 1 113 ? -13.741 1.993 18.725 1.00 97.12 113 LYS A C 1
ATOM 888 O O . LYS A 1 113 ? -12.940 2.267 17.832 1.00 97.12 113 LYS A O 1
ATOM 893 N N . ALA A 1 114 ? -14.668 1.048 18.583 1.00 96.81 114 ALA A N 1
ATOM 894 C CA . ALA A 1 114 ? -14.826 0.231 17.382 1.00 96.81 114 ALA A CA 1
ATOM 895 C C . ALA A 1 114 ? -15.217 1.083 16.164 1.00 96.81 114 ALA A C 1
ATOM 897 O O . ALA A 1 114 ? -14.592 0.960 15.109 1.00 96.81 114 ALA A O 1
ATOM 898 N N . LYS A 1 115 ? -16.160 2.022 16.327 1.00 97.19 115 LYS A N 1
ATOM 899 C CA . LYS A 1 115 ? -16.517 3.000 15.285 1.00 97.19 115 LYS A CA 1
ATOM 900 C C . LYS A 1 115 ? -15.309 3.842 14.865 1.00 97.19 115 LYS A C 1
ATOM 902 O O . LYS A 1 115 ? -15.053 3.989 13.676 1.00 97.19 115 LYS A O 1
ATOM 907 N N . GLN A 1 116 ? -14.524 4.345 15.821 1.00 96.69 116 GLN A N 1
ATOM 908 C CA . GLN A 1 116 ? -13.327 5.147 15.530 1.00 96.69 116 GLN A CA 1
ATOM 909 C C . GLN A 1 116 ? -12.221 4.349 14.825 1.00 96.69 116 GLN A C 1
ATOM 911 O O . GLN A 1 116 ? -11.504 4.877 13.973 1.00 96.69 116 GLN A O 1
ATOM 916 N N . VAL A 1 117 ? -12.047 3.072 15.173 1.00 96.38 117 VAL A N 1
ATOM 917 C CA . VAL A 1 117 ? -11.125 2.175 14.461 1.00 96.38 117 VAL A CA 1
ATOM 918 C C . VAL A 1 117 ? -11.593 1.971 13.022 1.00 96.38 117 VAL A C 1
ATOM 920 O O . VAL A 1 117 ? -10.796 2.166 12.106 1.00 96.38 117 VAL A O 1
ATOM 923 N N . PHE A 1 118 ? -12.878 1.672 12.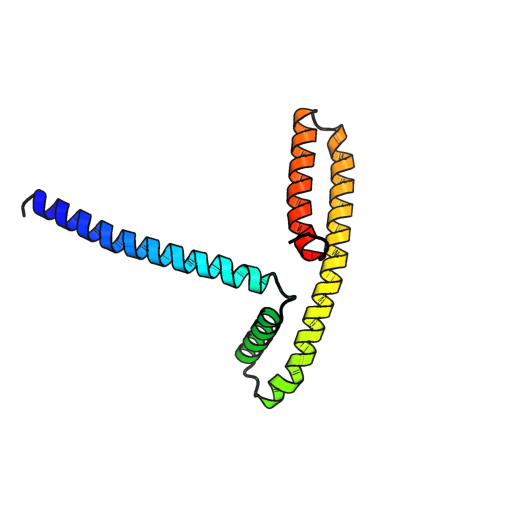818 1.00 96.62 118 PHE A N 1
ATOM 924 C CA . PHE A 1 118 ? -13.448 1.507 11.484 1.00 96.62 118 PHE A CA 1
ATOM 925 C C . PHE A 1 118 ? -13.332 2.775 10.638 1.00 96.62 118 PHE A C 1
ATOM 927 O O . PHE A 1 118 ? -12.881 2.693 9.505 1.00 96.62 118 PHE A O 1
ATOM 934 N N . LEU A 1 119 ? -13.652 3.953 11.182 1.00 94.69 119 LEU A N 1
ATOM 935 C CA . LEU A 1 119 ? -13.549 5.220 10.451 1.00 94.69 119 LEU A CA 1
ATOM 936 C C . LEU A 1 119 ? -12.113 5.528 10.009 1.00 94.69 119 LEU A C 1
ATOM 938 O O . LEU A 1 119 ? -11.900 5.954 8.876 1.00 94.69 119 LEU A O 1
ATOM 942 N N . ARG A 1 120 ? -11.117 5.288 10.874 1.00 93.00 120 ARG A N 1
ATOM 943 C CA . ARG A 1 120 ? -9.700 5.474 10.514 1.00 93.00 120 ARG A CA 1
ATOM 944 C C . ARG A 1 120 ? -9.257 4.501 9.428 1.00 93.00 120 ARG A C 1
ATOM 946 O O . ARG A 1 120 ? -8.594 4.912 8.480 1.00 93.00 120 ARG A O 1
ATOM 953 N N . TRP A 1 121 ? -9.641 3.234 9.557 1.00 93.56 121 TRP A N 1
ATOM 954 C CA . TRP A 1 121 ? -9.364 2.219 8.545 1.00 93.56 121 TRP A CA 1
ATOM 955 C C . TRP A 1 121 ? -10.040 2.556 7.207 1.00 93.56 121 TRP A C 1
ATOM 957 O O . TRP A 1 121 ? -9.371 2.569 6.176 1.00 93.56 121 TRP A O 1
ATOM 967 N N . LYS A 1 122 ? -11.328 2.922 7.236 1.00 93.06 122 LYS A N 1
ATOM 968 C CA . LYS A 1 122 ? -12.131 3.313 6.072 1.00 93.06 122 LYS A CA 1
ATOM 969 C C . LYS A 1 122 ? -11.498 4.495 5.341 1.00 93.06 122 LYS A C 1
ATOM 971 O O . LYS A 1 122 ? -11.247 4.385 4.149 1.00 93.06 122 LYS A O 1
ATOM 976 N N . ARG A 1 123 ? -11.122 5.563 6.054 1.00 89.81 123 ARG A N 1
ATOM 977 C CA . ARG A 1 123 ? -10.425 6.719 5.460 1.00 89.81 123 ARG A CA 1
ATOM 978 C C . ARG A 1 123 ? -9.118 6.314 4.775 1.00 89.81 123 ARG A C 1
ATOM 980 O O . ARG A 1 123 ? -8.813 6.774 3.680 1.00 89.81 123 ARG A O 1
ATOM 987 N N . GLY A 1 124 ? -8.357 5.410 5.397 1.00 85.75 124 GLY A N 1
ATOM 988 C CA . GLY A 1 124 ? -7.139 4.854 4.804 1.00 85.75 124 GLY A CA 1
ATOM 989 C C . GLY A 1 124 ? -7.389 4.042 3.528 1.00 85.75 124 GLY A C 1
ATOM 990 O O . GLY A 1 124 ? -6.495 3.940 2.695 1.00 85.75 124 GLY A O 1
ATOM 991 N N . LYS A 1 125 ? -8.588 3.482 3.356 1.00 86.44 125 LYS A N 1
ATOM 992 C CA . LYS A 1 125 ? -9.003 2.729 2.167 1.00 86.44 125 LYS A CA 1
ATOM 993 C C . LYS A 1 125 ? -9.597 3.631 1.081 1.00 86.44 125 LYS A C 1
ATOM 995 O O . LYS A 1 125 ? -9.275 3.447 -0.087 1.00 86.44 125 LYS A O 1
ATOM 1000 N N . GLU A 1 126 ? -10.377 4.643 1.450 1.00 86.56 126 GLU A N 1
ATOM 1001 C CA . GLU A 1 126 ? -11.008 5.602 0.524 1.00 86.56 126 GLU A CA 1
ATOM 1002 C C . GLU A 1 126 ? -9.996 6.407 -0.309 1.00 86.56 126 GLU A C 1
ATOM 1004 O O . GLU A 1 126 ? -10.308 6.853 -1.412 1.00 86.56 126 GLU A O 1
ATOM 1009 N N . ARG A 1 127 ? -8.733 6.504 0.131 1.00 78.69 127 ARG A N 1
ATOM 1010 C CA . ARG A 1 127 ? -7.646 7.042 -0.710 1.00 78.69 127 ARG A CA 1
ATOM 1011 C C . ARG A 1 127 ? -7.493 6.297 -2.046 1.00 78.69 127 ARG A C 1
ATOM 1013 O O . ARG A 1 127 ? -7.011 6.861 -3.020 1.00 78.69 127 ARG A O 1
ATOM 1020 N N . PHE A 1 128 ? -7.908 5.030 -2.104 1.00 76.62 128 PHE A N 1
ATOM 1021 C CA . PHE A 1 128 ? -7.824 4.198 -3.303 1.00 76.62 128 PHE A CA 1
ATOM 1022 C C . PHE A 1 128 ? -9.060 4.288 -4.201 1.00 76.62 128 PHE A C 1
ATOM 1024 O O . PHE A 1 128 ? -8.968 3.883 -5.355 1.00 76.62 128 PHE A O 1
ATOM 1031 N N . THR A 1 129 ? -10.190 4.815 -3.717 1.00 76.19 129 THR A N 1
ATOM 1032 C CA . THR A 1 129 ? -11.430 4.955 -4.503 1.00 76.19 129 THR A CA 1
ATOM 1033 C C . THR A 1 129 ? -11.498 6.279 -5.268 1.00 76.19 129 THR A C 1
ATOM 1035 O O . THR A 1 129 ? -12.369 6.447 -6.114 1.00 76.19 129 THR A O 1
ATOM 1038 N N . GLY A 1 130 ? -10.575 7.215 -5.007 1.00 66.19 130 GLY A N 1
ATOM 1039 C CA . GLY A 1 130 ? -10.569 8.548 -5.624 1.00 66.19 130 GLY A CA 1
ATOM 1040 C C . GLY A 1 130 ? -11.630 9.501 -5.061 1.00 66.19 130 GLY A C 1
ATOM 1041 O O . GLY A 1 130 ? -11.779 10.604 -5.572 1.00 66.19 130 GLY A O 1
ATOM 1042 N N . THR A 1 131 ? -12.350 9.086 -4.015 1.00 57.09 131 THR A N 1
ATOM 1043 C CA . THR A 1 131 ? -13.381 9.876 -3.319 1.00 57.09 131 THR A CA 1
ATOM 1044 C C . THR A 1 131 ? -12.875 10.507 -2.019 1.00 57.09 131 THR A C 1
ATOM 1046 O O . THR A 1 131 ? -13.643 11.165 -1.325 1.00 57.09 131 THR A O 1
ATOM 1049 N N . GLY A 1 132 ? -11.608 10.283 -1.655 1.00 44.34 132 GLY A N 1
ATOM 1050 C CA . GLY A 1 132 ? -10.960 10.997 -0.558 1.00 44.34 132 GLY A CA 1
ATOM 1051 C C . GLY A 1 132 ? -10.584 12.408 -1.001 1.00 44.34 132 GLY A C 1
ATOM 1052 O O . GLY A 1 132 ? -9.892 12.558 -2.007 1.00 44.34 132 GLY A O 1
ATOM 1053 N N . GLU A 1 133 ? -11.046 13.424 -0.268 1.00 34.44 133 GLU A N 1
ATOM 1054 C CA . GLU A 1 133 ? -10.492 14.778 -0.380 1.00 34.44 133 GLU A CA 1
ATOM 1055 C C . GLU A 1 133 ? -8.965 14.746 -0.150 1.00 34.44 133 GLU A C 1
ATOM 1057 O O . GLU A 1 133 ? -8.497 13.898 0.623 1.00 34.44 133 GLU A O 1
ATOM 1062 N N . PRO A 1 134 ? -8.203 15.615 -0.843 1.00 44.50 134 PRO A N 1
ATOM 1063 C CA . PRO A 1 134 ? -6.751 15.716 -0.695 1.00 44.50 134 PRO A CA 1
ATOM 1064 C C . PRO A 1 134 ? -6.303 16.021 0.741 1.00 44.50 134 PRO A C 1
ATOM 1066 O O . PRO A 1 134 ? -7.015 16.762 1.457 1.00 44.50 134 PRO A O 1
#

pLDDT: mean 84.98, std 13.46, range [34.44, 98.19]

Foldseek 3Di:
DDPVVVVVVVVVVCVVVVVVVVVVVVVVVCCCVPVVVLVVVLPDVSSLVVVLVVVCVVVVDDPVRSVVCSVVSNVVSVVVLVVLLVVLVVVLVVVVVVLVVCLVVDDPVVNVVSVVVSVVVNLVSVVSNVPRDD

Sequence (134 aa):
MDRKTKFKAGCGLLAVFGTGFLAGGVALFLFLVRIIPLSEGWRDEESKEFVTDHLSNQLDLSDAQIEQVRPLIHSALDERYERRKAYVTEDIALTGEALGKILPILTDTQKEKAKQVFLRWKRGKERFTGTGEP

Radius of gyration: 24.78 Å; chains: 1; bounding box: 71×25×62 Å

Secondary structure (DSSP, 8-state):
--HHHHHHHHHHHHHHHHHHHHHHHHHHHHHHHHHHHHTT-TTSHHHHHHHHHHHHHHHT--HHHHHHHHHHHHHHHHHHHHHHHHHHHHHHHHHHHHHHHHGGGS-HHHHHHHHHHHHHHHHHHHTTTT-S--